Protein AF-A0A929SD96-F1 (afdb_monomer_lite)

Sequence (162 aa):
MFETKVVAFTPSNTRLDTVRQMTKDEFIEYHGSGTLRKNTRLGMANHEHYLQERIAYEFGREFRVGYATRILVGKAISEGDNKGNTELGWHAERYINTRVFDEDKCQVAYITYENAEGEIVEGNGIVLLETSFQLPPGRCVFAIVQEYDRSTDERKSAVNPF

Foldseek 3Di:
DAAAAADAFDDLVDPCSVVLPDDLVRCCVPPNDPVLVVCVVVVHPRVLVSQLSSLCVQQNNQKHKDFLVFKDWAAADDDPPDQQNVVQVVLVVCSQVVRSTPQFDKDWTWMWGQDPVRDIKTAIWMWTNYDNRDDDPRMTMIGHQWTQDPVVRDIDHGDRRD

pLDDT: mean 93.25, std 3.92, range [73.56, 97.81]

Secondary structure (DSSP, 8-state):
---PEE------SSTHHHHHH--HHHHHHHTS-HHHHHHHHTT---HHHHHHHHHHHHH-TT-EEEEGGGEEEEEPP--TT-HHHHHHHHHHHHHHHH-S-TT--EEEEEEEEE-TTS-EEEEEEEEESEESS-PPTTEEEEEEEEEEETTTTEEPPPPP--

Radius of gyration: 16.29 Å; chains: 1; bounding box: 46×28×46 Å

Structure (mmCIF, N/CA/C/O backbone):
data_AF-A0A929SD96-F1
#
_entry.id   AF-A0A929SD96-F1
#
loop_
_atom_site.group_PDB
_atom_site.id
_atom_site.type_symbol
_atom_site.label_atom_id
_atom_site.label_alt_id
_atom_site.label_comp_id
_atom_site.label_asym_id
_atom_site.lab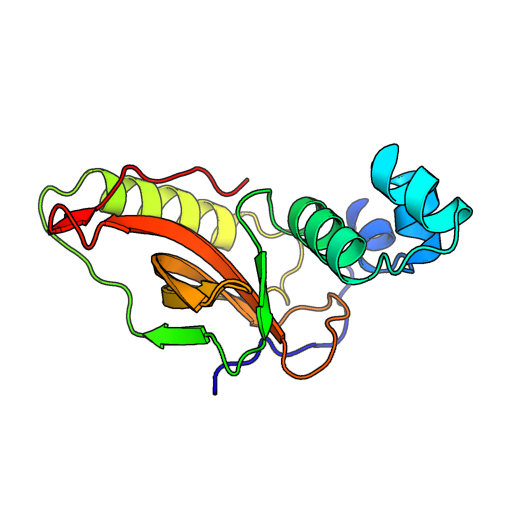el_entity_id
_atom_site.label_seq_id
_atom_site.pdbx_PDB_ins_code
_atom_site.Cartn_x
_atom_site.Cartn_y
_atom_site.Cartn_z
_atom_site.occupancy
_atom_site.B_iso_or_equiv
_atom_site.auth_seq_id
_atom_site.auth_comp_id
_atom_site.auth_asym_id
_atom_site.auth_atom_id
_atom_site.pdbx_PDB_model_num
ATOM 1 N N . MET A 1 1 ? -8.412 -15.391 2.022 1.00 73.56 1 MET A N 1
ATOM 2 C CA . MET A 1 1 ? -7.191 -14.588 2.224 1.00 73.56 1 MET A CA 1
ATOM 3 C C . MET A 1 1 ? -7.260 -13.432 1.248 1.00 73.56 1 MET A C 1
ATOM 5 O O . MET A 1 1 ? -7.661 -13.675 0.117 1.00 73.56 1 MET A O 1
ATOM 9 N N . PHE A 1 2 ? -7.010 -12.205 1.695 1.00 87.38 2 PHE A N 1
ATOM 10 C CA . PHE A 1 2 ? -7.136 -11.027 0.839 1.00 87.38 2 PHE A CA 1
ATOM 11 C C . PHE A 1 2 ? -5.802 -10.769 0.127 1.00 87.38 2 PHE A C 1
ATOM 13 O O . PHE A 1 2 ? -4.793 -10.550 0.792 1.00 87.38 2 PHE A O 1
ATOM 20 N N . GLU A 1 3 ? -5.802 -10.798 -1.203 1.00 94.19 3 GLU A N 1
ATOM 21 C CA . GLU A 1 3 ? -4.634 -10.538 -2.051 1.00 94.19 3 GLU A CA 1
ATOM 22 C C . GLU A 1 3 ? -4.955 -9.385 -3.004 1.00 94.19 3 GLU A C 1
ATOM 24 O O . GLU A 1 3 ? -6.065 -9.320 -3.540 1.00 94.19 3 GLU A O 1
ATOM 29 N N . THR A 1 4 ? -3.996 -8.482 -3.217 1.00 96.81 4 THR A N 1
ATOM 30 C CA . THR A 1 4 ? -4.145 -7.423 -4.218 1.00 96.81 4 THR A CA 1
ATOM 31 C C . THR A 1 4 ? -3.975 -8.039 -5.602 1.00 96.81 4 THR A C 1
ATOM 33 O O . THR A 1 4 ? -2.934 -8.613 -5.920 1.00 96.81 4 THR A O 1
ATOM 36 N N . LYS A 1 5 ? -4.995 -7.916 -6.446 1.00 97.19 5 LYS A N 1
ATOM 37 C CA . LYS A 1 5 ? -5.001 -8.512 -7.780 1.00 97.19 5 LYS A CA 1
ATOM 38 C C . LYS A 1 5 ? -4.184 -7.666 -8.754 1.00 97.19 5 LYS A C 1
ATOM 40 O O . LYS A 1 5 ? -4.484 -6.494 -8.971 1.00 97.19 5 LYS A O 1
ATOM 45 N N . VAL A 1 6 ? -3.199 -8.284 -9.401 1.00 96.75 6 VAL A N 1
ATOM 46 C CA . VAL A 1 6 ? -2.473 -7.643 -10.503 1.00 96.75 6 VAL A CA 1
ATOM 47 C C . VAL A 1 6 ? -3.332 -7.694 -11.768 1.00 96.75 6 VAL A C 1
ATOM 49 O O . VAL A 1 6 ? -3.800 -8.763 -12.170 1.00 96.75 6 VAL A O 1
ATOM 52 N N . VAL A 1 7 ? -3.560 -6.540 -12.388 1.00 97.00 7 VAL A N 1
ATOM 53 C CA . VAL A 1 7 ? -4.349 -6.381 -13.618 1.00 97.00 7 VAL A CA 1
ATOM 54 C C . VAL A 1 7 ? -3.507 -5.773 -14.739 1.00 97.00 7 VAL A C 1
ATOM 56 O O . VAL A 1 7 ? -2.369 -5.353 -14.533 1.00 97.00 7 VAL A O 1
ATOM 59 N N . ALA A 1 8 ? -4.041 -5.774 -15.960 1.00 95.69 8 ALA A N 1
ATOM 60 C CA . ALA A 1 8 ? -3.349 -5.191 -17.101 1.00 95.69 8 ALA A CA 1
ATOM 61 C C . ALA A 1 8 ? -3.182 -3.674 -16.922 1.00 95.69 8 ALA A C 1
ATOM 63 O O . ALA A 1 8 ? -4.113 -2.982 -16.512 1.00 95.69 8 ALA A O 1
ATOM 64 N N . PHE A 1 9 ? -1.996 -3.173 -17.266 1.00 96.12 9 PHE A N 1
ATOM 65 C CA . PHE A 1 9 ? -1.715 -1.744 -17.283 1.00 96.12 9 PHE A CA 1
ATOM 66 C C . PHE A 1 9 ? -2.582 -1.017 -18.309 1.00 96.12 9 PHE A C 1
ATOM 68 O O . PHE A 1 9 ? -2.652 -1.430 -19.470 1.00 96.12 9 PHE A O 1
ATOM 75 N N . THR A 1 10 ? -3.180 0.095 -17.884 1.00 94.31 10 THR A N 1
ATOM 76 C CA . THR A 1 10 ? -3.901 1.014 -18.766 1.00 94.31 10 THR A CA 1
ATOM 77 C C . THR A 1 10 ? -3.169 2.360 -18.789 1.00 94.31 10 THR A C 1
ATOM 79 O O . THR A 1 10 ? -2.970 2.951 -17.731 1.00 94.31 10 THR A O 1
ATOM 82 N N . PRO A 1 11 ? -2.748 2.872 -19.963 1.00 93.50 11 PRO A N 1
ATOM 83 C CA . PRO A 1 11 ? -2.069 4.164 -20.043 1.00 93.50 11 PRO A CA 1
ATOM 84 C C . PRO A 1 11 ? -2.905 5.303 -19.444 1.00 93.50 11 PRO A C 1
ATOM 86 O O . PRO A 1 11 ? -4.044 5.516 -19.862 1.00 93.50 11 PRO A O 1
ATOM 89 N N . SER A 1 12 ? -2.321 6.065 -18.515 1.00 90.56 12 SER A N 1
ATOM 90 C CA . SER A 1 12 ? -2.941 7.264 -17.929 1.00 90.56 12 SER A CA 1
ATOM 91 C C . SER A 1 12 ? -2.632 8.539 -18.728 1.00 90.56 12 SER A C 1
ATOM 93 O O . SER A 1 12 ? -3.227 9.588 -18.485 1.00 90.56 12 SER A O 1
ATOM 95 N N . ASN A 1 13 ? -1.715 8.462 -19.703 1.00 90.19 13 ASN A N 1
ATOM 96 C CA . ASN A 1 13 ? -1.158 9.587 -20.464 1.00 90.19 13 ASN A CA 1
ATOM 97 C C . ASN A 1 13 ? -0.417 10.607 -19.585 1.00 90.19 13 ASN A C 1
ATOM 99 O O . ASN A 1 13 ? -0.304 11.787 -19.930 1.00 90.19 13 ASN A O 1
ATOM 103 N N . THR A 1 14 ? 0.112 10.158 -18.448 1.00 90.94 14 THR A N 1
ATOM 104 C CA . THR A 1 14 ? 0.937 10.978 -17.559 1.00 90.94 14 THR A CA 1
ATOM 105 C C . THR A 1 14 ? 2.398 10.549 -17.618 1.00 90.94 14 THR A C 1
ATOM 107 O O . THR A 1 14 ? 2.740 9.456 -18.065 1.00 90.94 14 THR A O 1
ATOM 110 N N . ARG A 1 15 ? 3.300 11.393 -17.099 1.00 87.81 15 ARG A N 1
ATOM 111 C CA . ARG A 1 15 ? 4.715 11.015 -16.931 1.00 87.81 15 ARG A CA 1
ATOM 112 C C . ARG A 1 15 ? 4.909 9.827 -15.981 1.00 87.81 15 ARG A C 1
ATOM 114 O O . ARG A 1 15 ? 6.006 9.289 -15.937 1.00 87.81 15 ARG A O 1
ATOM 121 N N . LEU A 1 16 ? 3.886 9.443 -15.218 1.00 90.25 16 LEU A N 1
ATOM 122 C CA . LEU A 1 16 ? 3.956 8.309 -14.302 1.00 90.25 16 LEU A CA 1
ATOM 123 C C . LEU A 1 16 ? 3.765 6.969 -15.018 1.00 90.25 16 LEU A C 1
ATOM 125 O O . LEU A 1 16 ? 4.161 5.950 -14.463 1.00 90.25 16 LEU A O 1
ATOM 129 N N . ASP A 1 17 ? 3.260 6.957 -16.258 1.00 92.81 17 ASP A N 1
ATOM 130 C CA . ASP A 1 17 ? 3.150 5.735 -17.069 1.00 92.81 17 ASP A CA 1
ATOM 131 C C . ASP A 1 17 ? 4.511 5.054 -17.241 1.00 92.81 17 ASP A C 1
ATOM 133 O O . ASP A 1 17 ? 4.631 3.836 -17.102 1.00 92.81 17 ASP A O 1
ATOM 137 N N . THR A 1 18 ? 5.558 5.847 -17.496 1.00 91.56 18 THR A N 1
ATOM 138 C CA . THR A 1 18 ? 6.917 5.320 -17.654 1.00 91.56 18 THR A CA 1
ATOM 139 C C . THR A 1 18 ? 7.426 4.736 -16.349 1.00 91.56 18 THR A C 1
ATOM 141 O O . THR A 1 18 ? 7.973 3.640 -16.362 1.00 91.56 18 THR A O 1
ATOM 144 N N . VAL A 1 19 ? 7.193 5.420 -15.222 1.00 92.38 19 VAL A N 1
ATOM 145 C CA . VAL A 1 19 ? 7.569 4.919 -13.897 1.00 92.38 19 VAL A CA 1
ATOM 146 C C . VAL A 1 19 ? 6.871 3.594 -13.627 1.00 92.38 19 VAL A C 1
ATOM 148 O O . VAL A 1 19 ? 7.564 2.622 -13.339 1.00 92.38 19 VAL A O 1
ATOM 151 N N . ARG A 1 20 ? 5.543 3.513 -13.791 1.00 94.25 20 ARG A N 1
ATOM 152 C CA . ARG A 1 20 ? 4.727 2.316 -13.513 1.00 94.25 20 ARG A CA 1
ATOM 153 C C . ARG A 1 20 ? 5.232 1.067 -14.236 1.00 94.25 20 ARG A C 1
ATOM 155 O O . ARG A 1 20 ? 5.141 -0.028 -13.688 1.00 94.25 20 ARG A O 1
ATOM 162 N N . GLN A 1 21 ? 5.810 1.238 -15.422 1.00 93.00 21 GLN A N 1
ATOM 163 C CA . GLN A 1 21 ? 6.366 0.152 -16.230 1.00 93.00 21 GLN A CA 1
ATOM 164 C C . GLN A 1 21 ? 7.861 -0.117 -16.012 1.00 93.00 21 GLN A C 1
ATOM 166 O O . GLN A 1 21 ? 8.355 -1.126 -16.513 1.00 93.00 21 GLN A O 1
ATOM 171 N N . MET A 1 22 ? 8.585 0.735 -15.274 1.00 94.56 22 MET A N 1
ATOM 172 C CA . MET A 1 22 ? 10.009 0.517 -15.001 1.00 94.56 22 MET A CA 1
ATOM 173 C C . MET A 1 22 ? 10.237 -0.826 -14.323 1.00 94.56 22 MET A C 1
ATOM 175 O O . MET A 1 22 ? 9.612 -1.149 -13.305 1.00 94.56 22 MET A O 1
ATOM 179 N N . THR A 1 23 ? 11.229 -1.543 -14.830 1.00 94.69 23 THR A N 1
ATOM 180 C CA . THR A 1 23 ? 11.779 -2.723 -14.177 1.00 94.69 23 THR A CA 1
ATOM 181 C C . THR A 1 23 ? 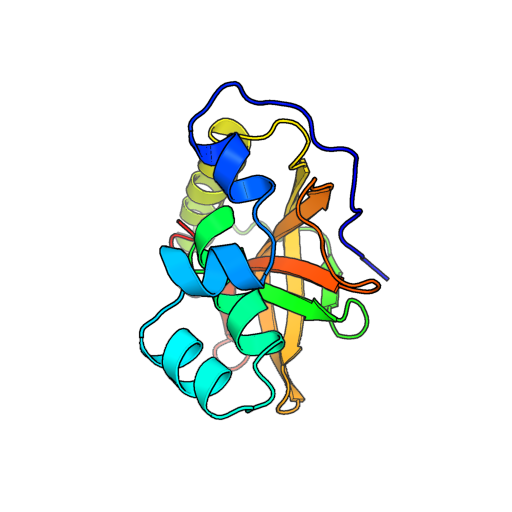12.365 -2.369 -12.809 1.00 94.69 23 THR A C 1
ATOM 183 O O . THR A 1 23 ? 12.610 -1.207 -12.463 1.00 94.69 23 THR A O 1
ATOM 186 N N . LYS A 1 24 ? 12.621 -3.402 -12.003 1.00 94.62 24 LYS A N 1
ATOM 187 C CA . LYS A 1 24 ? 13.310 -3.252 -10.720 1.00 94.62 24 LYS A CA 1
ATOM 188 C C . LYS A 1 24 ? 14.649 -2.524 -10.874 1.00 94.62 24 LYS A C 1
ATOM 190 O O . LYS A 1 24 ? 14.930 -1.624 -10.087 1.00 94.62 24 LYS A O 1
ATOM 195 N N . ASP A 1 25 ? 15.451 -2.908 -11.862 1.00 94.56 25 ASP A N 1
ATOM 196 C CA . ASP A 1 25 ? 16.806 -2.380 -12.028 1.00 94.56 25 ASP A CA 1
ATOM 197 C C . ASP A 1 25 ? 16.786 -0.914 -12.476 1.00 94.56 25 ASP A C 1
ATOM 199 O O . ASP A 1 25 ? 17.458 -0.086 -11.859 1.00 94.56 25 ASP A O 1
ATOM 203 N N . GLU A 1 26 ? 15.930 -0.565 -13.443 1.00 96.19 26 GLU A N 1
ATOM 204 C CA . GLU A 1 26 ? 15.723 0.828 -13.868 1.00 96.19 26 GLU A CA 1
ATOM 205 C C . GLU A 1 26 ? 15.250 1.701 -12.703 1.00 96.19 26 GLU A C 1
ATOM 207 O O . GLU A 1 26 ? 15.770 2.794 -12.473 1.00 96.19 26 GLU A O 1
ATOM 212 N N . PHE A 1 27 ? 14.295 1.207 -11.909 1.00 96.12 27 PHE A N 1
ATOM 213 C CA . PHE A 1 27 ? 13.821 1.949 -10.748 1.00 96.12 27 PHE A CA 1
ATOM 214 C C . PHE A 1 27 ? 14.930 2.163 -9.718 1.00 96.12 27 PHE A C 1
ATOM 216 O O . PHE A 1 27 ? 15.089 3.273 -9.213 1.00 96.12 27 PHE A O 1
ATOM 223 N N . ILE A 1 28 ? 15.718 1.129 -9.408 1.00 96.75 28 ILE A N 1
ATOM 224 C CA . ILE A 1 28 ? 16.837 1.246 -8.467 1.00 96.75 28 ILE A CA 1
ATOM 225 C C . ILE A 1 28 ? 17.844 2.284 -8.964 1.00 96.75 28 ILE A C 1
ATOM 227 O O . ILE A 1 28 ? 18.315 3.092 -8.164 1.00 96.75 28 ILE A O 1
ATOM 231 N N . GLU A 1 29 ? 18.167 2.290 -10.255 1.00 96.19 29 GLU A N 1
ATOM 232 C CA . GLU A 1 29 ? 19.134 3.217 -10.843 1.00 96.19 29 GLU A CA 1
ATOM 233 C C . GLU A 1 29 ? 18.672 4.679 -10.755 1.00 96.19 29 GLU A C 1
ATOM 235 O O . GLU A 1 29 ? 19.405 5.531 -10.227 1.00 96.19 29 GLU A O 1
ATOM 240 N N . TYR A 1 30 ? 17.451 4.958 -11.220 1.00 95.19 30 TYR A N 1
ATOM 241 C CA . TYR A 1 30 ? 16.953 6.325 -11.404 1.00 95.19 30 TYR A CA 1
ATOM 242 C C . TYR A 1 30 ? 16.220 6.899 -10.187 1.00 95.19 30 TYR A C 1
ATOM 244 O O . TYR A 1 30 ? 16.306 8.103 -9.940 1.00 95.19 30 TYR A O 1
ATOM 252 N N . HIS A 1 31 ? 15.539 6.061 -9.403 1.00 95.50 31 HIS A N 1
ATOM 253 C CA . HIS A 1 31 ? 14.652 6.493 -8.314 1.00 95.50 31 HIS A CA 1
ATOM 254 C C . HIS A 1 31 ? 15.014 5.918 -6.941 1.00 95.50 31 HIS A C 1
ATOM 256 O O . HIS A 1 31 ? 14.636 6.503 -5.926 1.00 95.50 31 HIS A O 1
ATOM 262 N N . GLY A 1 32 ? 15.772 4.822 -6.890 1.00 94.81 32 GLY A N 1
ATOM 263 C CA . GLY A 1 32 ? 16.168 4.181 -5.641 1.00 94.81 32 GLY A CA 1
ATOM 264 C C . GLY A 1 32 ? 17.014 5.082 -4.741 1.00 94.81 32 GLY A C 1
ATOM 265 O O . GLY A 1 32 ? 17.841 5.894 -5.192 1.00 94.81 32 GLY A O 1
ATOM 266 N N . SER A 1 33 ? 16.868 4.909 -3.429 1.00 96.62 33 SER A N 1
ATOM 267 C CA . SER A 1 33 ? 17.697 5.620 -2.460 1.00 96.62 33 SER A CA 1
ATOM 268 C C . SER A 1 33 ? 19.186 5.308 -2.653 1.00 96.62 33 SER A C 1
ATOM 270 O O . SER A 1 33 ? 19.594 4.317 -3.273 1.00 96.62 33 SER A O 1
ATOM 272 N N . GLY A 1 34 ? 20.051 6.166 -2.104 1.00 97.12 34 GLY A N 1
ATOM 273 C CA . GLY A 1 34 ? 21.493 5.898 -2.092 1.00 97.12 34 GLY A CA 1
ATOM 274 C C . GLY A 1 34 ? 21.826 4.567 -1.406 1.00 97.12 34 GLY A C 1
ATOM 275 O O . GLY A 1 34 ? 22.714 3.841 -1.859 1.00 97.12 34 GLY A O 1
AT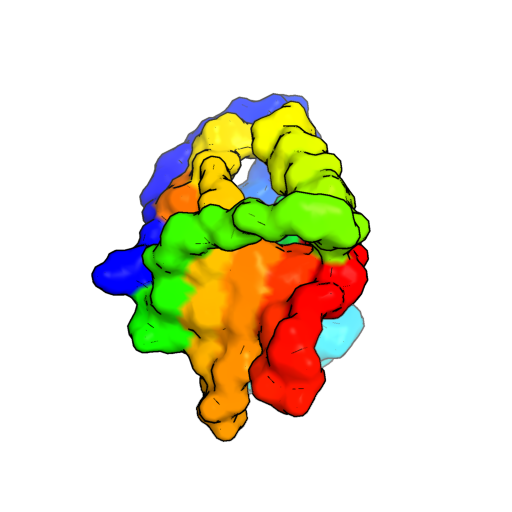OM 276 N N . THR A 1 35 ? 21.066 4.215 -0.366 1.00 96.88 35 THR A N 1
ATOM 277 C CA . THR A 1 35 ? 21.195 2.950 0.362 1.00 96.88 35 THR A CA 1
ATOM 278 C C . THR A 1 35 ? 20.776 1.770 -0.504 1.00 96.88 35 THR A C 1
ATOM 280 O O . THR A 1 35 ? 21.540 0.812 -0.616 1.00 96.88 35 THR A O 1
ATOM 283 N N . LEU A 1 36 ? 19.622 1.838 -1.176 1.00 97.25 36 LEU A N 1
ATOM 284 C CA . LEU A 1 36 ? 19.156 0.768 -2.059 1.00 97.25 36 LEU A CA 1
ATOM 285 C C . LEU A 1 36 ? 20.152 0.519 -3.196 1.00 97.25 36 LEU A C 1
ATOM 287 O O . LEU A 1 36 ? 20.570 -0.621 -3.414 1.00 97.25 36 LEU A O 1
ATOM 291 N N . ARG A 1 37 ? 20.636 1.578 -3.852 1.00 97.81 37 ARG A N 1
ATOM 292 C CA . ARG A 1 37 ? 21.673 1.475 -4.893 1.00 97.81 37 ARG A CA 1
ATOM 293 C C . ARG A 1 37 ? 22.978 0.890 -4.367 1.00 97.81 37 ARG A C 1
ATOM 295 O O . ARG A 1 37 ? 23.590 0.047 -5.022 1.00 97.81 37 ARG A O 1
ATOM 302 N N . LYS A 1 38 ? 23.434 1.311 -3.185 1.00 97.56 38 LYS A N 1
ATOM 303 C CA . LYS A 1 38 ? 24.647 0.764 -2.556 1.00 97.56 38 LYS A CA 1
ATOM 304 C C . LYS A 1 38 ? 24.488 -0.725 -2.241 1.00 97.56 38 LYS A C 1
ATOM 306 O O . LYS A 1 38 ? 25.345 -1.501 -2.646 1.00 97.56 38 LYS A O 1
ATOM 311 N N . ASN A 1 39 ? 23.401 -1.122 -1.588 1.00 97.19 39 ASN A N 1
ATOM 312 C CA . ASN A 1 39 ? 23.156 -2.513 -1.199 1.00 97.19 39 ASN A CA 1
ATOM 313 C C . ASN A 1 39 ? 23.015 -3.425 -2.424 1.00 97.19 39 ASN A C 1
ATOM 315 O O . ASN A 1 39 ? 23.532 -4.539 -2.420 1.00 97.19 39 ASN A O 1
ATOM 319 N N . THR A 1 40 ? 22.396 -2.918 -3.495 1.00 96.88 40 THR A N 1
ATOM 320 C CA . THR A 1 40 ? 22.313 -3.609 -4.791 1.00 96.88 40 THR A CA 1
ATOM 321 C C . THR A 1 40 ? 23.700 -3.859 -5.377 1.00 96.88 40 THR A C 1
ATOM 323 O O . THR A 1 40 ? 24.027 -4.993 -5.709 1.00 96.88 40 THR A O 1
ATOM 326 N N . ARG A 1 41 ? 24.561 -2.831 -5.430 1.00 96.69 41 ARG A N 1
ATOM 327 C CA . ARG A 1 41 ? 25.947 -2.970 -5.920 1.00 96.69 41 ARG A CA 1
ATOM 328 C C . ARG A 1 41 ? 26.796 -3.927 -5.081 1.00 96.69 41 ARG A C 1
ATOM 330 O O . ARG A 1 41 ? 27.703 -4.550 -5.616 1.00 96.69 41 ARG A O 1
ATOM 337 N N . LEU A 1 42 ? 26.514 -4.036 -3.783 1.00 97.12 42 LEU A N 1
ATOM 338 C CA . LEU A 1 42 ? 27.194 -4.963 -2.875 1.00 97.12 42 LEU A CA 1
ATOM 339 C C . LEU A 1 42 ? 26.662 -6.407 -2.962 1.00 97.12 42 LEU A C 1
ATOM 341 O O . LEU A 1 42 ? 27.171 -7.270 -2.254 1.00 97.12 42 LEU A O 1
ATOM 345 N N . GLY A 1 43 ? 25.649 -6.683 -3.794 1.00 95.88 43 GLY A N 1
ATOM 346 C CA . GLY A 1 43 ? 25.070 -8.023 -3.945 1.00 95.88 43 GLY A CA 1
ATOM 347 C C . GLY A 1 43 ? 24.206 -8.476 -2.763 1.00 95.88 43 GLY A C 1
ATOM 348 O O . GLY A 1 43 ? 23.975 -9.670 -2.594 1.00 95.88 43 GLY A O 1
ATOM 349 N N . MET A 1 44 ? 23.731 -7.547 -1.927 1.00 97.31 44 MET A N 1
ATOM 350 C CA . MET A 1 44 ? 22.848 -7.877 -0.805 1.00 97.31 44 MET A CA 1
ATOM 351 C C . MET A 1 44 ? 21.440 -8.236 -1.296 1.00 97.31 44 MET A C 1
ATOM 353 O O . MET A 1 44 ? 20.955 -7.687 -2.288 1.00 97.31 44 MET A O 1
ATOM 357 N N . ALA A 1 45 ? 20.737 -9.093 -0.549 1.00 94.38 45 ALA A N 1
ATOM 358 C CA . ALA A 1 45 ? 19.319 -9.356 -0.778 1.00 94.38 45 ALA A CA 1
ATOM 359 C C . ALA A 1 45 ? 18.505 -8.063 -0.572 1.00 94.38 45 ALA A C 1
ATOM 361 O O . ALA A 1 45 ? 18.291 -7.614 0.550 1.00 94.38 45 ALA A O 1
ATOM 362 N N . ASN A 1 46 ? 18.082 -7.441 -1.673 1.00 94.69 46 ASN A N 1
ATOM 363 C CA . ASN A 1 46 ? 17.505 -6.092 -1.693 1.00 94.69 46 ASN A CA 1
ATOM 364 C C . ASN A 1 46 ? 16.016 -6.058 -2.076 1.00 94.69 46 ASN A C 1
ATOM 366 O O . ASN A 1 46 ? 15.469 -4.975 -2.254 1.00 94.69 46 ASN A O 1
ATOM 370 N N . HIS A 1 47 ? 15.372 -7.213 -2.271 1.00 93.12 47 HIS A N 1
ATOM 371 C CA . HIS A 1 47 ? 14.034 -7.270 -2.865 1.00 93.12 47 HIS A CA 1
ATOM 372 C C . HIS A 1 47 ? 12.970 -6.580 -2.003 1.00 93.12 47 HIS A C 1
ATOM 374 O O . HIS A 1 47 ? 12.249 -5.738 -2.523 1.00 93.12 47 HIS A O 1
ATOM 380 N N . GLU A 1 48 ? 12.922 -6.862 -0.698 1.00 92.00 48 GLU A N 1
ATOM 381 C CA . GLU A 1 48 ? 11.969 -6.206 0.212 1.00 92.00 48 GLU A CA 1
ATOM 382 C C . GLU A 1 48 ? 12.236 -4.698 0.326 1.00 92.00 48 GLU A C 1
ATOM 384 O O . GLU A 1 48 ? 11.302 -3.908 0.309 1.00 92.00 48 GLU A O 1
ATOM 389 N N . HIS A 1 49 ? 13.507 -4.285 0.359 1.00 94.69 49 HIS A N 1
ATOM 390 C CA . HIS A 1 49 ? 13.882 -2.869 0.401 1.00 94.69 49 HIS A CA 1
ATOM 391 C C . HIS A 1 49 ? 13.441 -2.129 -0.871 1.00 94.69 49 HIS A C 1
ATOM 393 O O . HIS A 1 49 ? 12.849 -1.057 -0.793 1.00 94.69 49 HIS A O 1
ATOM 399 N N . TYR A 1 50 ? 13.669 -2.736 -2.040 1.00 95.62 50 TYR A N 1
ATOM 400 C CA . TYR A 1 50 ? 13.152 -2.236 -3.311 1.00 95.62 50 TYR A CA 1
ATOM 401 C C . TYR A 1 50 ? 11.628 -2.127 -3.290 1.00 95.62 50 TYR A C 1
ATOM 403 O O . TYR A 1 50 ? 11.097 -1.092 -3.675 1.00 95.62 50 TYR A O 1
ATOM 411 N N . LEU A 1 51 ? 10.931 -3.174 -2.842 1.00 94.88 51 LEU A N 1
ATOM 412 C CA . LEU A 1 51 ? 9.474 -3.185 -2.807 1.00 94.88 51 LEU A CA 1
ATOM 413 C C . LEU A 1 51 ? 8.930 -2.086 -1.894 1.00 94.88 51 LEU A C 1
ATOM 415 O O . LEU A 1 51 ? 8.023 -1.375 -2.301 1.00 94.88 51 LEU A O 1
ATOM 419 N N . GLN A 1 52 ? 9.499 -1.901 -0.703 1.00 93.19 52 GLN A N 1
ATOM 420 C CA . GLN A 1 52 ? 9.099 -0.826 0.208 1.00 93.19 52 GLN A CA 1
ATOM 421 C C . GLN A 1 52 ? 9.284 0.556 -0.424 1.00 93.19 52 GLN A C 1
ATOM 423 O O . GLN A 1 52 ? 8.342 1.345 -0.445 1.00 93.19 52 GLN A O 1
ATOM 428 N N . GLU A 1 53 ? 10.460 0.840 -0.995 1.00 95.44 53 GLU A N 1
ATOM 429 C CA . GLU A 1 53 ? 10.700 2.123 -1.667 1.00 95.44 53 GLU A CA 1
ATOM 430 C C . GLU A 1 53 ? 9.785 2.316 -2.877 1.00 95.44 53 GLU A C 1
ATOM 432 O O . GLU A 1 53 ? 9.284 3.416 -3.112 1.00 95.44 53 GLU A O 1
ATOM 437 N N . ARG A 1 54 ? 9.535 1.249 -3.640 1.00 95.38 54 ARG A N 1
ATOM 438 C CA . ARG A 1 54 ? 8.706 1.311 -4.839 1.00 95.38 54 ARG A CA 1
ATOM 439 C C . ARG A 1 54 ? 7.237 1.547 -4.512 1.00 95.38 54 ARG A C 1
ATOM 441 O O . ARG A 1 54 ? 6.615 2.389 -5.149 1.00 95.38 54 ARG A O 1
ATOM 448 N N . ILE A 1 55 ? 6.701 0.853 -3.511 1.00 95.25 55 ILE A N 1
ATOM 449 C CA . ILE A 1 55 ? 5.337 1.066 -3.014 1.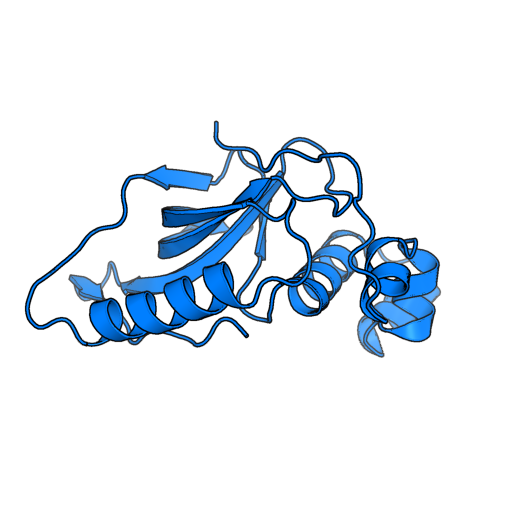00 95.25 55 ILE A CA 1
ATOM 450 C C . ILE A 1 55 ? 5.182 2.488 -2.477 1.00 95.25 55 ILE A C 1
ATOM 452 O O . ILE A 1 55 ? 4.215 3.162 -2.824 1.00 95.25 55 ILE A O 1
ATOM 456 N N . ALA A 1 56 ? 6.162 2.973 -1.710 1.00 93.88 56 ALA A N 1
ATOM 457 C CA . ALA A 1 56 ? 6.146 4.337 -1.198 1.00 93.88 56 ALA A CA 1
ATOM 458 C C . ALA A 1 56 ? 6.161 5.388 -2.321 1.00 93.88 56 ALA A C 1
ATOM 460 O O . ALA A 1 56 ? 5.474 6.402 -2.221 1.00 93.88 56 ALA A O 1
ATOM 461 N N . TYR A 1 57 ? 6.923 5.145 -3.392 1.00 93.38 57 TYR A N 1
ATOM 462 C CA . TYR A 1 57 ? 6.989 6.036 -4.553 1.00 93.38 57 TYR A CA 1
ATOM 463 C C . TYR A 1 57 ? 5.677 6.061 -5.351 1.00 93.38 57 TYR A C 1
ATOM 465 O O . TYR A 1 57 ? 5.245 7.122 -5.790 1.00 93.38 57 TYR A O 1
ATOM 473 N N . GLU A 1 58 ? 5.059 4.897 -5.558 1.00 92.00 58 GLU A N 1
ATOM 474 C CA . GLU A 1 58 ? 3.858 4.738 -6.392 1.00 92.00 58 GLU A CA 1
ATOM 475 C C . GLU A 1 58 ? 2.573 5.165 -5.680 1.00 92.00 58 GLU A C 1
ATOM 477 O O . GLU A 1 58 ? 1.705 5.791 -6.285 1.00 92.00 58 GLU A O 1
ATOM 482 N N . PHE A 1 59 ? 2.434 4.803 -4.404 1.00 93.44 59 PHE A N 1
ATOM 483 C CA . PHE A 1 59 ? 1.162 4.891 -3.686 1.00 93.44 59 PHE A CA 1
ATOM 484 C C . PHE A 1 59 ? 1.193 5.873 -2.511 1.00 93.44 59 PHE A C 1
ATOM 486 O O . PHE A 1 59 ? 0.137 6.356 -2.104 1.00 93.44 59 PHE A O 1
ATOM 493 N N . GLY A 1 60 ? 2.384 6.198 -2.004 1.00 93.00 60 GLY A N 1
ATOM 494 C CA . GLY A 1 60 ? 2.592 7.096 -0.871 1.00 93.00 60 GLY A CA 1
ATOM 495 C C . GLY A 1 60 ? 3.286 6.413 0.311 1.00 93.00 60 GLY A C 1
ATOM 496 O O . GLY A 1 60 ? 3.296 5.189 0.434 1.00 93.00 60 GLY A O 1
ATOM 497 N N . ARG A 1 61 ? 3.906 7.211 1.186 1.00 91.56 61 ARG A N 1
ATOM 498 C CA . ARG A 1 61 ? 4.877 6.744 2.196 1.00 91.56 61 ARG A CA 1
ATOM 499 C C . ARG A 1 61 ? 4.333 5.752 3.216 1.00 91.56 61 ARG A C 1
ATOM 501 O O . ARG A 1 61 ? 5.094 4.913 3.687 1.00 91.56 61 ARG A O 1
ATOM 508 N N . GLU A 1 62 ? 3.052 5.847 3.554 1.00 94.12 62 GLU A N 1
ATOM 509 C CA . GLU A 1 62 ? 2.447 4.960 4.558 1.00 94.12 62 GLU A CA 1
ATOM 510 C C . GLU A 1 62 ? 1.948 3.643 3.958 1.00 94.12 62 GLU A C 1
ATOM 512 O O . GLU A 1 62 ? 1.575 2.727 4.698 1.00 94.12 62 GLU A O 1
ATOM 517 N N . PHE A 1 63 ? 1.955 3.515 2.626 1.00 95.50 63 PHE A N 1
ATOM 518 C CA . PHE A 1 63 ? 1.660 2.244 1.985 1.00 95.50 63 PHE A CA 1
ATO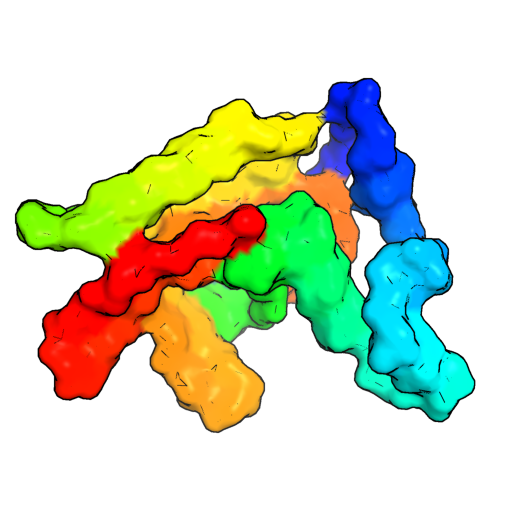M 519 C C . PHE A 1 63 ? 2.790 1.248 2.208 1.00 95.50 63 PHE A C 1
ATOM 521 O O . PHE A 1 63 ? 3.982 1.545 2.142 1.00 95.50 63 PHE A O 1
ATOM 528 N N . ARG A 1 64 ? 2.379 0.011 2.448 1.00 94.12 64 ARG A N 1
ATOM 529 C CA . ARG A 1 64 ? 3.229 -1.137 2.719 1.00 94.12 64 ARG A CA 1
ATOM 530 C C . ARG A 1 64 ? 2.795 -2.283 1.831 1.00 94.12 64 ARG A C 1
ATOM 532 O O . ARG A 1 64 ? 1.655 -2.345 1.375 1.00 94.12 64 ARG A O 1
ATOM 539 N N . VAL A 1 65 ? 3.711 -3.221 1.635 1.00 94.62 65 VAL A N 1
ATOM 540 C CA . VAL A 1 65 ? 3.416 -4.511 1.022 1.00 94.62 65 VAL A CA 1
ATOM 541 C C . VAL A 1 65 ? 3.760 -5.620 2.001 1.00 94.62 65 VAL A C 1
ATOM 543 O O . VAL A 1 65 ? 4.847 -5.648 2.574 1.00 94.62 65 VAL A O 1
ATOM 546 N N . GLY A 1 66 ? 2.824 -6.540 2.196 1.00 93.12 66 GLY A N 1
ATOM 547 C CA . GLY A 1 66 ? 2.986 -7.680 3.092 1.00 93.12 66 GLY A CA 1
ATOM 548 C C . GLY A 1 66 ? 2.419 -8.952 2.481 1.00 93.12 66 GLY A C 1
ATOM 549 O O . GLY A 1 66 ? 1.702 -8.914 1.480 1.00 93.12 66 GLY A O 1
ATOM 550 N N . TYR A 1 67 ? 2.761 -10.094 3.071 1.00 94.00 67 TYR A N 1
ATOM 551 C CA . TYR A 1 67 ? 2.156 -11.365 2.687 1.00 94.00 67 TYR A CA 1
ATOM 552 C C . TYR A 1 67 ? 0.691 -11.397 3.113 1.00 94.00 67 TYR A C 1
ATOM 554 O O . TYR A 1 67 ? 0.368 -11.140 4.272 1.00 94.00 67 TYR A O 1
ATOM 562 N N . ALA A 1 68 ? -0.182 -11.784 2.188 1.00 93.94 68 ALA A N 1
ATOM 563 C CA . ALA A 1 68 ? -1.621 -11.898 2.401 1.00 93.94 68 ALA A CA 1
ATOM 564 C C . ALA A 1 68 ? -1.978 -12.843 3.567 1.00 93.94 68 ALA A C 1
ATOM 566 O O . ALA A 1 68 ? -3.007 -12.676 4.216 1.00 93.94 68 ALA A O 1
ATOM 567 N N . THR A 1 69 ? -1.106 -13.808 3.884 1.00 94.25 69 THR A N 1
ATOM 568 C CA . THR A 1 69 ? -1.249 -14.728 5.025 1.00 94.25 69 THR A CA 1
ATOM 569 C C . THR A 1 69 ? -1.167 -14.039 6.385 1.00 94.25 69 THR A C 1
ATOM 571 O O . THR A 1 69 ? -1.642 -14.600 7.365 1.00 94.25 69 THR A O 1
ATOM 574 N N . ARG A 1 70 ? -0.541 -12.860 6.455 1.00 94.31 70 ARG A N 1
ATOM 575 C CA . ARG A 1 70 ? -0.318 -12.081 7.684 1.00 94.31 70 ARG A CA 1
ATOM 576 C C . ARG A 1 70 ? -1.245 -10.873 7.792 1.00 94.31 70 ARG A C 1
ATOM 578 O O . ARG A 1 70 ? -1.027 -10.011 8.637 1.00 94.31 70 ARG A O 1
ATOM 585 N N . ILE A 1 71 ? -2.223 -10.772 6.892 1.00 95.50 71 ILE A N 1
ATOM 586 C CA . ILE A 1 71 ? -3.100 -9.612 6.773 1.00 95.50 71 ILE A CA 1
ATOM 587 C C . ILE A 1 71 ? -4.550 -10.075 6.836 1.00 95.50 71 ILE A C 1
ATOM 589 O O . ILE A 1 71 ? -5.003 -10.895 6.033 1.00 95.50 71 ILE A O 1
ATOM 593 N N . LEU A 1 72 ? -5.296 -9.505 7.776 1.00 96.44 72 LEU A N 1
ATOM 594 C CA . LEU A 1 72 ? -6.744 -9.630 7.850 1.00 96.44 72 LEU A CA 1
ATOM 595 C C . LEU A 1 72 ? -7.371 -8.303 7.437 1.00 96.44 72 LEU A C 1
ATOM 597 O O . LEU A 1 72 ? -6.970 -7.239 7.905 1.00 96.44 72 LEU A O 1
ATOM 601 N N . VAL A 1 73 ? -8.360 -8.384 6.549 1.00 96.94 73 VAL A N 1
ATOM 602 C CA . VAL A 1 73 ? -9.096 -7.230 6.031 1.00 96.94 73 VAL A CA 1
ATOM 603 C C . VAL A 1 73 ? -10.552 -7.377 6.448 1.00 96.94 73 VAL A C 1
ATOM 605 O O . VAL A 1 73 ? -11.247 -8.294 6.008 1.00 96.94 73 VAL A O 1
ATOM 608 N N . GLY A 1 74 ? -10.993 -6.482 7.322 1.00 96.19 74 GLY A N 1
ATOM 609 C CA . GLY A 1 74 ? -12.358 -6.374 7.816 1.00 96.19 74 GLY A CA 1
ATOM 610 C C . GLY A 1 74 ? -13.036 -5.081 7.372 1.00 96.19 74 GLY A C 1
ATOM 611 O O . GLY A 1 74 ? -12.483 -4.261 6.634 1.00 96.19 74 GLY A O 1
ATOM 612 N N . LYS A 1 75 ? -14.264 -4.879 7.848 1.00 96.56 75 LYS A N 1
ATOM 613 C CA . LYS A 1 75 ? -15.008 -3.641 7.603 1.00 96.56 75 LYS A CA 1
ATOM 614 C C . LYS A 1 75 ? -14.419 -2.511 8.448 1.00 96.56 75 LYS A C 1
ATOM 616 O O . LYS A 1 75 ? -14.235 -2.691 9.646 1.00 96.56 75 LYS A O 1
ATOM 621 N N . ALA A 1 76 ? -14.160 -1.361 7.825 1.00 95.06 76 ALA A N 1
ATOM 622 C CA . ALA A 1 76 ? -13.718 -0.164 8.535 1.00 95.06 76 ALA A CA 1
ATOM 623 C C . ALA A 1 76 ? -14.701 0.219 9.651 1.00 95.06 76 ALA A C 1
ATOM 625 O O . ALA A 1 76 ? -15.922 0.112 9.485 1.00 95.06 76 ALA A O 1
ATOM 626 N N . ILE A 1 77 ? -14.160 0.673 10.777 1.00 93.12 77 ILE A N 1
ATOM 627 C CA . ILE A 1 77 ? -14.930 1.025 11.971 1.00 93.12 77 ILE A CA 1
ATOM 628 C C . ILE A 1 77 ? -15.138 2.539 11.999 1.00 93.12 77 ILE A C 1
ATOM 630 O O . ILE A 1 77 ? -14.183 3.300 11.849 1.00 93.12 77 ILE A O 1
ATOM 634 N N . SER A 1 78 ? -16.379 2.981 12.199 1.00 90.44 78 SER A N 1
ATOM 635 C CA . SER A 1 78 ? -16.737 4.394 12.337 1.00 90.44 78 SER A CA 1
ATOM 636 C C . SER A 1 78 ? -17.233 4.663 13.753 1.00 90.44 78 SER A C 1
ATOM 638 O O . SER A 1 78 ? -18.146 3.988 14.226 1.00 90.44 78 SER A O 1
ATOM 640 N N . GLU A 1 79 ? -16.624 5.648 14.408 1.00 86.31 79 GLU A N 1
ATOM 641 C CA . GLU A 1 79 ? -16.943 6.084 15.769 1.00 86.31 79 GLU A CA 1
ATOM 642 C C . GLU A 1 79 ? -17.305 7.575 15.766 1.00 86.31 79 GLU A C 1
ATOM 644 O O . GLU A 1 79 ? -16.736 8.364 15.005 1.00 86.31 79 GLU A O 1
ATOM 649 N N . GLY A 1 80 ? -18.276 7.957 16.599 1.00 84.19 80 GLY A N 1
ATOM 650 C CA . GLY A 1 80 ? -18.674 9.355 16.771 1.00 84.19 80 GLY A CA 1
ATOM 651 C C . GLY A 1 80 ? -17.616 10.159 17.531 1.00 84.19 80 GLY A C 1
ATOM 652 O O . GLY A 1 80 ? -16.948 9.619 18.404 1.00 84.19 80 GLY A O 1
ATOM 653 N N . ASP A 1 81 ? -17.478 11.443 17.189 1.00 82.44 81 ASP A N 1
ATOM 654 C CA . ASP A 1 81 ? -16.532 12.397 17.803 1.00 82.44 81 ASP A CA 1
ATOM 655 C C . ASP A 1 81 ? -15.055 11.942 17.809 1.00 82.44 81 ASP A C 1
ATOM 657 O O . ASP A 1 81 ? -14.241 12.357 18.632 1.00 82.44 81 ASP A O 1
ATOM 661 N N . ASN A 1 82 ? -14.679 11.091 16.851 1.00 85.69 82 ASN A N 1
ATOM 662 C CA . ASN A 1 82 ? -13.300 10.663 16.669 1.00 85.69 82 ASN A CA 1
ATOM 663 C C . ASN A 1 82 ? -12.620 11.488 15.559 1.00 85.69 82 ASN A C 1
ATOM 665 O O . ASN A 1 82 ? -12.938 11.368 14.370 1.00 85.69 82 ASN A O 1
ATOM 669 N N . LYS A 1 83 ? -11.651 12.331 15.942 1.00 85.75 83 LYS A N 1
ATOM 670 C CA . LYS A 1 83 ? -10.897 13.178 14.996 1.00 85.75 83 LYS A CA 1
ATOM 671 C C . LYS A 1 83 ? -10.146 12.357 13.947 1.00 85.75 83 LYS A C 1
ATOM 673 O O . LYS A 1 83 ? -10.198 12.695 12.767 1.00 85.75 83 LYS A O 1
ATOM 678 N N . GLY A 1 84 ? -9.528 11.247 14.354 1.00 86.81 84 GLY A N 1
ATOM 679 C CA . GLY A 1 84 ? -8.808 10.369 13.435 1.00 86.81 84 GLY A CA 1
ATOM 680 C C . GLY A 1 84 ? -9.727 9.723 12.392 1.00 86.81 84 GLY A C 1
ATOM 681 O O . GLY A 1 84 ? -9.316 9.553 11.250 1.00 86.81 84 GLY A O 1
ATOM 682 N N . ASN A 1 85 ? -10.991 9.434 12.727 1.00 88.44 85 ASN A N 1
ATOM 683 C CA . ASN A 1 85 ? -11.963 8.919 11.756 1.00 88.44 85 ASN A CA 1
ATOM 684 C C . ASN A 1 85 ? -12.327 9.968 10.700 1.00 88.44 85 ASN A C 1
ATOM 686 O O . ASN A 1 85 ? -12.490 9.624 9.529 1.00 88.44 85 ASN A O 1
ATOM 690 N N . THR A 1 86 ? -12.445 11.235 11.105 1.00 90.06 86 THR A N 1
ATOM 691 C CA . THR A 1 86 ? -12.692 12.352 10.179 1.00 90.06 86 THR A CA 1
ATOM 692 C C . THR A 1 86 ? -11.528 12.511 9.200 1.00 90.06 86 THR A C 1
ATOM 694 O O . THR A 1 86 ? -11.736 12.540 7.987 1.00 90.06 86 THR A O 1
ATOM 697 N N . GLU A 1 87 ? -10.297 12.552 9.712 1.00 92.19 87 GLU A N 1
ATOM 698 C CA . GLU A 1 87 ? -9.093 12.712 8.889 1.00 92.19 87 GLU A CA 1
ATOM 699 C C . GLU A 1 87 ? -8.837 11.500 7.984 1.00 92.19 87 GLU A C 1
ATOM 701 O O . GLU A 1 87 ? -8.530 11.672 6.805 1.00 92.19 87 GLU A O 1
ATOM 706 N N . LEU A 1 88 ? -9.049 10.275 8.482 1.00 93.06 88 LEU A N 1
ATOM 707 C CA . LEU A 1 88 ? -9.063 9.057 7.665 1.00 93.06 88 LEU A CA 1
ATOM 708 C C . LEU A 1 88 ? -9.997 9.216 6.462 1.00 93.06 88 LEU A C 1
ATOM 710 O O . LEU A 1 88 ? -9.610 8.876 5.344 1.00 93.06 88 LEU A O 1
ATOM 714 N N . GLY A 1 89 ? -11.211 9.727 6.688 1.00 93.06 89 GLY A N 1
ATOM 715 C CA . GLY A 1 89 ? -12.183 9.990 5.629 1.00 93.06 89 GLY A CA 1
ATOM 716 C C . GLY A 1 89 ? -11.621 10.926 4.561 1.00 93.06 89 GLY A C 1
ATOM 717 O O . GLY A 1 89 ? -11.675 10.598 3.377 1.00 93.06 89 GLY A O 1
ATOM 718 N N . TRP A 1 90 ? -11.001 12.035 4.970 1.00 94.19 90 TRP A N 1
ATOM 719 C CA . TRP A 1 90 ? -10.370 12.985 4.047 1.00 94.19 90 TRP A CA 1
ATOM 720 C C . TRP A 1 90 ? -9.206 12.373 3.263 1.00 94.19 90 TRP A C 1
ATOM 722 O O . TRP A 1 90 ? -9.097 12.594 2.056 1.00 94.19 90 TRP A O 1
ATOM 732 N N . HIS A 1 91 ? -8.334 11.604 3.919 1.00 93.69 91 HIS A N 1
ATOM 733 C CA . HIS A 1 91 ? -7.200 10.954 3.257 1.00 93.69 91 HIS A CA 1
ATOM 734 C C . HIS A 1 91 ? -7.661 9.883 2.264 1.00 93.69 91 HIS A C 1
ATOM 736 O O . HIS A 1 91 ? -7.167 9.840 1.136 1.00 93.69 91 HIS A O 1
ATOM 742 N N . ALA A 1 92 ? -8.632 9.055 2.650 1.00 93.19 92 ALA A N 1
ATOM 743 C CA . ALA A 1 92 ? -9.183 8.017 1.789 1.00 93.19 92 ALA A CA 1
ATOM 744 C C . ALA A 1 92 ? -9.933 8.596 0.587 1.00 93.19 92 ALA A C 1
ATOM 746 O O . ALA A 1 92 ? -9.690 8.176 -0.543 1.00 93.19 92 ALA A O 1
ATOM 747 N N . GLU A 1 93 ? -10.803 9.583 0.807 1.00 94.25 93 GLU A N 1
ATOM 748 C CA . GLU A 1 93 ? -11.529 10.259 -0.270 1.00 94.25 93 GLU A CA 1
ATOM 749 C C . GLU A 1 93 ? -10.560 10.917 -1.253 1.00 94.25 93 GLU A C 1
ATOM 751 O O . GLU A 1 93 ? -10.704 10.751 -2.466 1.00 94.25 93 GLU A O 1
ATOM 756 N N . ARG A 1 94 ? -9.528 11.604 -0.744 1.00 92.31 94 ARG A N 1
ATOM 757 C CA . ARG A 1 94 ? -8.482 12.186 -1.586 1.00 92.31 94 ARG A CA 1
ATOM 758 C C . ARG A 1 94 ? -7.831 11.116 -2.452 1.00 92.31 94 ARG A C 1
ATOM 760 O O . ARG A 1 94 ? -7.832 11.277 -3.663 1.00 92.31 94 ARG A O 1
ATOM 767 N N . TYR A 1 95 ? -7.361 10.013 -1.870 1.00 91.00 95 TYR A N 1
ATOM 768 C CA . TYR A 1 95 ? -6.727 8.935 -2.636 1.00 91.00 95 TYR A CA 1
ATOM 769 C C . TYR A 1 95 ? -7.609 8.397 -3.754 1.00 91.00 95 TYR A C 1
ATOM 771 O O . TYR A 1 95 ? -7.193 8.295 -4.907 1.00 91.00 95 TYR A O 1
ATOM 779 N N . ILE A 1 96 ? -8.849 8.061 -3.397 1.00 90.56 96 ILE A N 1
ATOM 780 C CA . ILE A 1 96 ? -9.821 7.460 -4.302 1.00 90.56 96 ILE A CA 1
ATOM 781 C C . ILE A 1 96 ? -10.106 8.412 -5.466 1.00 90.56 96 ILE A C 1
ATOM 783 O O . ILE A 1 96 ? -10.315 7.945 -6.583 1.00 90.56 96 ILE A O 1
ATOM 787 N N . ASN A 1 97 ? -10.095 9.722 -5.233 1.00 90.44 97 ASN A N 1
ATOM 788 C CA . ASN A 1 97 ? -10.410 10.712 -6.257 1.00 90.44 97 ASN A CA 1
ATOM 789 C C . ASN A 1 97 ? -9.188 11.217 -7.036 1.00 90.44 97 ASN A C 1
ATOM 791 O O . ASN A 1 97 ? -9.356 11.711 -8.146 1.00 90.44 97 ASN A O 1
ATOM 795 N N . THR A 1 98 ? -7.976 11.109 -6.485 1.00 88.75 98 THR A N 1
ATOM 796 C CA . THR A 1 98 ? -6.746 11.621 -7.115 1.00 88.75 98 THR A CA 1
ATOM 797 C C . THR A 1 98 ? -5.813 10.530 -7.630 1.00 88.75 98 THR A C 1
ATOM 799 O O . THR A 1 98 ? -4.708 10.851 -8.069 1.00 88.75 98 THR A O 1
ATOM 802 N N . ARG A 1 99 ? -6.204 9.250 -7.560 1.00 89.25 99 ARG A N 1
ATOM 803 C CA . ARG A 1 99 ? -5.424 8.158 -8.160 1.00 89.25 99 ARG A CA 1
ATOM 804 C C . ARG A 1 99 ? -5.200 8.429 -9.648 1.00 89.25 99 ARG A C 1
ATOM 806 O O . ARG A 1 99 ? -6.107 8.853 -10.357 1.00 89.25 99 ARG A O 1
ATOM 813 N N . VAL A 1 100 ? -3.975 8.188 -10.103 1.00 91.12 100 VAL A N 1
ATOM 814 C CA . VAL A 1 100 ? -3.576 8.460 -11.492 1.00 91.12 100 VAL A CA 1
ATOM 815 C C . VAL A 1 100 ? -3.974 7.317 -12.422 1.00 91.12 100 VAL A C 1
ATOM 817 O O . VAL A 1 100 ? -4.334 7.555 -13.571 1.00 91.12 100 VAL A O 1
ATOM 820 N N . PHE A 1 101 ? -3.938 6.087 -11.914 1.00 94.56 101 PHE A N 1
ATOM 821 C CA . PHE A 1 101 ? -4.280 4.883 -12.659 1.00 94.56 101 PHE A CA 1
ATOM 822 C C . PHE A 1 101 ? -5.684 4.424 -12.270 1.00 94.56 101 PHE A C 1
ATOM 824 O O . PHE A 1 101 ? -5.965 4.159 -11.098 1.00 94.56 101 PHE A O 1
ATOM 831 N N . ASP A 1 102 ? -6.584 4.338 -13.245 1.00 92.06 102 ASP A N 1
ATOM 832 C CA . ASP A 1 102 ? -7.982 3.980 -13.002 1.00 92.06 102 ASP A CA 1
ATOM 833 C C . ASP A 1 102 ? -8.147 2.532 -12.540 1.00 92.06 102 ASP A C 1
ATOM 835 O O . ASP A 1 102 ? -9.117 2.211 -11.840 1.00 92.06 102 ASP A O 1
ATOM 839 N N . GLU A 1 103 ? -7.212 1.664 -12.917 1.00 94.75 103 GLU A N 1
ATOM 840 C CA . GLU A 1 103 ? -7.151 0.272 -12.492 1.00 94.75 103 GLU A CA 1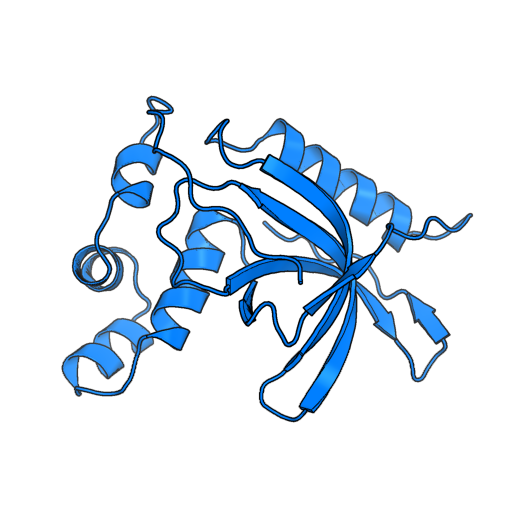
ATOM 841 C C . GLU A 1 103 ? -6.711 0.089 -11.034 1.00 94.75 103 GLU A C 1
ATOM 843 O O . GLU A 1 103 ? -6.939 -0.984 -10.478 1.00 94.75 103 GLU A O 1
ATOM 848 N N . ASP A 1 104 ? -6.143 1.118 -10.390 1.00 95.62 104 ASP A N 1
ATOM 849 C CA . ASP A 1 104 ? -5.773 1.077 -8.972 1.00 95.62 104 ASP A CA 1
ATOM 850 C C . ASP A 1 104 ? -7.038 1.200 -8.099 1.00 95.62 104 ASP A C 1
ATOM 852 O O . ASP A 1 104 ? -7.386 2.255 -7.552 1.00 95.62 104 ASP A O 1
ATOM 856 N N . LYS A 1 105 ? -7.792 0.102 -7.996 1.00 95.88 105 LYS A N 1
ATOM 857 C CA . LYS A 1 105 ? -9.002 0.023 -7.171 1.00 95.88 105 LYS A CA 1
ATOM 858 C C . LYS A 1 105 ? -8.612 -0.132 -5.711 1.00 95.88 105 LYS A C 1
ATOM 860 O O . LYS A 1 105 ? -7.815 -0.995 -5.365 1.00 95.88 105 LYS A O 1
ATOM 865 N N . CYS A 1 106 ? -9.225 0.653 -4.836 1.00 95.50 106 CYS A N 1
ATOM 866 C CA . CYS A 1 106 ? -8.987 0.607 -3.397 1.00 95.50 106 CYS A CA 1
ATOM 867 C C . CYS A 1 106 ? -10.296 0.653 -2.612 1.00 95.50 106 CYS A C 1
ATOM 869 O O . CYS A 1 106 ? -11.343 1.046 -3.129 1.00 95.50 106 CYS A O 1
ATOM 871 N N . GLN A 1 107 ? -10.220 0.261 -1.344 1.00 95.38 107 GLN A N 1
ATOM 872 C CA . GLN A 1 107 ? -11.309 0.419 -0.389 1.00 95.38 107 GLN A CA 1
ATOM 873 C C . GLN A 1 107 ? -10.774 0.819 0.984 1.00 95.38 107 GLN A C 1
ATOM 875 O O . GLN A 1 107 ? -9.635 0.502 1.336 1.00 95.38 107 GLN A O 1
ATOM 880 N N . VAL A 1 108 ? -11.628 1.468 1.773 1.00 97.00 108 VAL A N 1
ATOM 881 C CA . VAL A 1 108 ? -11.368 1.695 3.195 1.00 97.00 108 VAL A CA 1
ATOM 882 C C . VAL A 1 108 ? -11.712 0.423 3.960 1.00 97.00 108 VAL A C 1
ATOM 884 O O . VAL A 1 108 ? -12.800 -0.134 3.795 1.00 97.00 108 VAL A O 1
ATOM 887 N N . ALA A 1 109 ? -10.792 -0.042 4.795 1.00 97.31 109 ALA A N 1
ATOM 888 C CA . ALA A 1 109 ? -10.939 -1.275 5.552 1.00 97.31 109 ALA A CA 1
ATOM 889 C C . ALA A 1 109 ? -10.362 -1.135 6.960 1.00 97.31 109 ALA A C 1
ATOM 891 O O . ALA A 1 109 ? -9.530 -0.266 7.218 1.00 97.31 109 ALA A O 1
ATOM 892 N N . TYR A 1 110 ? -10.791 -2.021 7.855 1.00 97.44 110 TYR A N 1
ATOM 893 C CA . TYR A 1 110 ? -10.054 -2.276 9.086 1.00 97.44 110 TYR A CA 1
ATOM 894 C C . TYR A 1 110 ? -9.014 -3.351 8.788 1.00 97.44 110 TYR A C 1
ATOM 896 O O . TYR A 1 110 ? -9.357 -4.409 8.256 1.00 97.44 110 TYR A O 1
ATOM 904 N N . ILE A 1 111 ? -7.751 -3.066 9.066 1.00 97.62 111 ILE A N 1
ATOM 905 C CA . ILE A 1 111 ? -6.619 -3.901 8.681 1.00 97.62 111 ILE A CA 1
ATOM 906 C C . ILE A 1 111 ? -5.918 -4.356 9.951 1.00 97.62 111 ILE A C 1
ATOM 908 O O . ILE A 1 111 ? -5.590 -3.534 10.799 1.00 97.62 111 ILE A O 1
ATOM 912 N N . THR A 1 112 ? -5.649 -5.653 10.046 1.00 97.06 112 THR A N 1
ATOM 913 C CA . THR A 1 112 ? -4.751 -6.233 11.048 1.00 97.06 112 THR A CA 1
ATOM 914 C C . THR A 1 112 ? -3.573 -6.851 10.312 1.00 97.06 112 THR A C 1
ATOM 916 O O . THR A 1 112 ? -3.774 -7.664 9.409 1.00 97.06 112 THR A O 1
ATOM 919 N N . TYR A 1 113 ? -2.357 -6.465 10.682 1.00 95.25 113 TYR A N 1
ATOM 920 C CA . TYR A 1 113 ? -1.112 -6.891 10.054 1.00 95.25 113 TYR A CA 1
ATOM 921 C C . TYR A 1 113 ? -0.125 -7.396 11.105 1.00 95.25 113 TYR A C 1
ATOM 923 O O . TYR A 1 113 ? 0.159 -6.699 12.074 1.00 95.25 113 TYR A O 1
ATOM 931 N N . GLU A 1 114 ? 0.421 -8.589 10.887 1.00 94.94 114 GLU A N 1
ATOM 932 C CA . GLU A 1 114 ? 1.525 -9.135 11.680 1.00 94.94 114 GLU A CA 1
ATOM 933 C C . GLU A 1 114 ? 2.863 -8.866 10.975 1.00 94.94 114 GLU A C 1
ATOM 935 O O . GLU A 1 114 ? 3.087 -9.323 9.845 1.00 94.94 114 GLU A O 1
ATOM 940 N N . ASN A 1 115 ? 3.756 -8.115 11.628 1.00 87.19 115 ASN A N 1
ATOM 941 C CA . ASN A 1 115 ? 5.060 -7.757 11.066 1.00 87.19 115 ASN A CA 1
ATOM 942 C C . ASN A 1 115 ? 6.052 -8.940 11.059 1.00 87.19 115 ASN A C 1
ATOM 944 O O . ASN A 1 115 ? 5.694 -10.097 11.294 1.00 87.19 115 ASN A O 1
ATOM 948 N N . ALA A 1 116 ? 7.306 -8.690 10.674 1.00 83.06 116 ALA A N 1
ATOM 949 C CA . ALA A 1 116 ? 8.318 -9.745 10.600 1.00 83.06 116 ALA A CA 1
ATOM 950 C C . ALA A 1 116 ? 8.698 -10.274 11.993 1.00 83.06 116 ALA A C 1
ATOM 952 O O . ALA A 1 116 ? 9.050 -11.445 12.128 1.00 83.06 116 ALA A O 1
ATOM 953 N N . GLU A 1 117 ? 8.572 -9.416 12.999 1.00 87.94 117 GLU A N 1
ATOM 954 C CA . GLU A 1 117 ? 8.895 -9.622 14.404 1.00 87.94 117 GLU A CA 1
ATOM 955 C C . GLU A 1 117 ? 7.748 -10.282 15.195 1.00 87.94 117 GLU A C 1
ATOM 957 O O . GLU A 1 117 ? 7.938 -10.652 16.352 1.00 87.94 117 GLU A O 1
ATOM 962 N N . GLY A 1 118 ? 6.579 -10.477 14.573 1.00 88.69 118 GLY A N 1
ATOM 963 C CA . GLY A 1 118 ? 5.387 -11.065 15.197 1.00 88.69 118 GLY A CA 1
ATOM 964 C C . GLY A 1 118 ? 4.517 -10.061 15.960 1.00 88.69 118 GLY A C 1
ATOM 965 O O . GLY A 1 118 ? 3.563 -10.451 16.633 1.00 88.69 118 GLY A O 1
ATOM 966 N N . GLU A 1 119 ? 4.818 -8.767 15.872 1.00 91.19 119 GLU A N 1
ATOM 967 C CA . GLU A 1 119 ? 3.983 -7.717 16.445 1.00 91.19 119 GLU A CA 1
ATOM 968 C C . GLU A 1 119 ? 2.780 -7.449 15.542 1.00 91.19 119 GLU A C 1
ATOM 970 O O . GLU A 1 119 ? 2.877 -7.407 14.311 1.00 91.19 119 GLU A O 1
ATOM 975 N N . ILE A 1 120 ? 1.632 -7.236 16.180 1.00 94.06 120 ILE A N 1
ATOM 976 C CA . ILE A 1 120 ? 0.382 -6.947 15.490 1.00 94.06 120 ILE A CA 1
ATOM 977 C C . ILE A 1 120 ? 0.166 -5.439 15.476 1.00 94.06 120 ILE A C 1
ATOM 979 O O . ILE A 1 120 ? 0.048 -4.815 16.529 1.00 94.06 120 ILE A O 1
ATOM 983 N N . VAL A 1 121 ? 0.047 -4.886 14.274 1.00 94.50 121 VAL A N 1
ATOM 984 C CA . VAL A 1 121 ? -0.379 -3.509 14.028 1.00 94.50 121 VAL A CA 1
ATOM 985 C C . VAL A 1 121 ? -1.768 -3.556 13.414 1.00 94.50 121 VAL A C 1
ATOM 987 O O . VAL A 1 121 ? -2.015 -4.321 12.478 1.00 94.50 121 VAL A O 1
ATOM 990 N N . GLU A 1 122 ? -2.693 -2.750 13.921 1.00 96.44 122 GLU A N 1
ATOM 991 C CA . GLU A 1 122 ? -4.047 -2.710 13.384 1.00 96.44 122 GLU A CA 1
ATOM 992 C C . GLU A 1 122 ? -4.655 -1.314 13.385 1.00 96.44 122 GLU A C 1
ATOM 994 O O . GLU A 1 122 ? -4.181 -0.411 14.068 1.00 96.44 122 GLU A O 1
ATOM 999 N N . GLY A 1 123 ? -5.707 -1.132 12.594 1.00 96.06 123 GLY A N 1
ATOM 1000 C CA . GLY A 1 123 ? -6.425 0.128 12.520 1.00 96.06 123 GLY A CA 1
ATOM 1001 C C . GLY A 1 123 ? -7.227 0.277 11.238 1.00 96.06 123 GLY A C 1
ATOM 1002 O O . GLY A 1 123 ? -7.291 -0.622 10.399 1.00 96.06 123 GLY A O 1
ATOM 1003 N N . ASN A 1 124 ? -7.843 1.442 11.072 1.00 97.12 124 ASN A N 1
ATOM 1004 C CA . ASN A 1 124 ? -8.503 1.774 9.819 1.00 97.12 124 ASN A CA 1
ATOM 1005 C C . ASN A 1 124 ? -7.486 2.266 8.789 1.00 97.12 124 ASN A C 1
ATOM 1007 O O . ASN A 1 124 ? -6.531 2.980 9.106 1.00 97.12 124 ASN A O 1
ATOM 1011 N N . GLY A 1 125 ? -7.728 1.944 7.527 1.00 96.75 125 GLY A N 1
ATOM 1012 C CA . GLY A 1 125 ? -6.813 2.306 6.466 1.00 96.75 125 GLY A CA 1
ATOM 1013 C C . GLY A 1 125 ? -7.356 2.049 5.074 1.00 96.75 125 GLY A C 1
ATOM 1014 O O . GLY A 1 125 ? -8.558 1.869 4.879 1.00 96.75 125 GLY A O 1
ATOM 1015 N N . ILE A 1 126 ? -6.447 2.045 4.108 1.00 96.94 126 ILE A N 1
ATOM 1016 C CA . ILE A 1 126 ? -6.737 1.842 2.690 1.00 96.94 126 ILE A CA 1
ATOM 1017 C C . ILE A 1 126 ? -6.069 0.544 2.259 1.00 96.94 126 ILE A C 1
ATOM 1019 O O . ILE A 1 126 ? -4.905 0.309 2.573 1.00 96.94 126 ILE A O 1
ATOM 1023 N N . VAL A 1 127 ? -6.787 -0.287 1.513 1.00 96.88 127 VAL A N 1
ATOM 1024 C CA . VAL A 1 127 ? -6.231 -1.484 0.879 1.00 96.88 127 VAL A CA 1
ATOM 1025 C C . VAL A 1 127 ? -6.454 -1.425 -0.628 1.00 96.88 127 VAL A C 1
ATOM 1027 O O . VAL A 1 127 ? -7.538 -1.042 -1.079 1.00 96.88 127 VAL A O 1
ATOM 1030 N N . LEU A 1 128 ? -5.435 -1.791 -1.407 1.00 96.94 128 LEU A N 1
ATOM 1031 C CA . LEU A 1 128 ? -5.561 -1.948 -2.854 1.00 96.94 128 LEU A CA 1
ATOM 1032 C C . LEU A 1 128 ? -6.197 -3.303 -3.172 1.00 96.94 128 LEU A C 1
ATOM 1034 O O . LEU A 1 128 ? -5.706 -4.359 -2.772 1.00 96.94 128 LEU A O 1
ATOM 1038 N N . LEU A 1 129 ? -7.299 -3.248 -3.910 1.00 96.81 129 LEU A N 1
ATOM 1039 C CA . LEU A 1 129 ? -8.021 -4.390 -4.458 1.00 96.81 129 LEU A CA 1
ATOM 1040 C C . LEU A 1 129 ? -7.375 -4.855 -5.763 1.00 96.81 129 LEU A C 1
ATOM 1042 O O . LEU A 1 129 ? -7.138 -6.046 -5.948 1.00 96.81 129 LEU A O 1
ATOM 1046 N N . GLU A 1 130 ? -7.088 -3.907 -6.654 1.00 97.38 130 GLU A N 1
ATOM 1047 C CA . GLU A 1 130 ? -6.511 -4.151 -7.973 1.00 97.38 130 GLU A CA 1
ATOM 1048 C C . GLU A 1 130 ? -5.410 -3.123 -8.244 1.00 97.38 130 GLU A C 1
ATOM 1050 O O . GLU A 1 130 ? -5.483 -2.000 -7.746 1.00 97.38 130 GLU A O 1
ATOM 1055 N N . THR A 1 131 ? -4.384 -3.509 -9.000 1.00 96.81 131 THR A N 1
ATOM 1056 C CA . THR A 1 131 ? -3.353 -2.584 -9.490 1.00 96.81 131 THR A CA 1
ATOM 1057 C C . THR A 1 131 ? -2.632 -3.152 -10.706 1.00 96.81 131 THR A C 1
ATOM 1059 O O . THR A 1 131 ? -2.510 -4.368 -10.854 1.00 96.81 131 THR A O 1
ATOM 1062 N N . SER A 1 132 ? -2.114 -2.288 -11.576 1.00 95.50 132 SER A N 1
ATOM 1063 C CA . SER A 1 132 ? -1.195 -2.691 -12.650 1.00 95.50 132 SER A CA 1
ATOM 1064 C C . SER A 1 132 ? 0.261 -2.834 -12.203 1.00 95.50 132 SER A C 1
ATOM 1066 O O . SER A 1 132 ? 1.099 -3.335 -12.962 1.00 95.50 132 SER A O 1
ATOM 1068 N N . PHE A 1 133 ? 0.583 -2.419 -10.972 1.00 94.75 133 PHE A N 1
ATOM 1069 C CA . PHE A 1 133 ? 1.910 -2.611 -10.400 1.00 94.75 133 PHE A CA 1
ATOM 1070 C C . PHE A 1 133 ? 2.229 -4.107 -10.253 1.00 94.75 133 PHE A C 1
ATOM 1072 O O . PHE A 1 133 ? 1.432 -4.885 -9.727 1.00 94.75 133 PHE A O 1
ATOM 1079 N N . GLN A 1 134 ? 3.410 -4.518 -10.720 1.00 91.94 134 GLN A N 1
ATOM 1080 C CA . GLN A 1 134 ? 3.824 -5.922 -10.735 1.00 91.94 134 GLN A CA 1
ATOM 1081 C C . GLN A 1 134 ? 4.222 -6.392 -9.330 1.00 91.94 134 GLN A C 1
ATOM 1083 O O . GLN A 1 134 ? 5.388 -6.339 -8.933 1.00 91.94 134 GLN A O 1
ATOM 1088 N N . LEU A 1 135 ? 3.230 -6.851 -8.570 1.00 92.69 135 LEU A N 1
ATOM 1089 C CA . LEU A 1 135 ? 3.422 -7.434 -7.247 1.00 92.69 135 LEU A CA 1
ATOM 1090 C C . LEU A 1 135 ? 3.856 -8.902 -7.343 1.00 92.69 135 LEU A C 1
ATOM 1092 O O . LEU A 1 135 ? 3.330 -9.647 -8.174 1.00 92.69 135 LEU A O 1
ATOM 1096 N N . PRO A 1 136 ? 4.757 -9.366 -6.457 1.00 92.19 136 PRO A N 1
ATOM 1097 C CA . PRO A 1 136 ? 4.949 -10.794 -6.257 1.00 92.19 136 PRO A CA 1
ATOM 1098 C C . PRO A 1 136 ? 3.633 -11.472 -5.831 1.00 92.19 136 PRO A C 1
ATOM 1100 O O . PRO A 1 136 ? 2.859 -10.859 -5.090 1.00 92.19 136 PRO A O 1
ATOM 1103 N N . PRO A 1 137 ? 3.393 -12.738 -6.221 1.00 91.81 137 PRO A N 1
ATOM 1104 C CA . PRO A 1 137 ? 2.198 -13.473 -5.813 1.00 91.81 137 PRO A CA 1
ATOM 1105 C C . PRO A 1 137 ? 2.038 -13.566 -4.290 1.00 91.81 137 PRO A C 1
ATOM 1107 O O . PRO A 1 137 ? 3.022 -13.662 -3.549 1.00 91.81 137 PRO A O 1
ATOM 1110 N N . GLY A 1 138 ? 0.791 -13.584 -3.822 1.00 93.94 138 GLY A N 1
ATOM 1111 C CA . GLY A 1 138 ? 0.443 -13.706 -2.407 1.00 93.94 138 GLY A CA 1
ATOM 1112 C C . GLY A 1 138 ? 0.701 -12.437 -1.593 1.00 93.94 138 GLY A C 1
ATOM 1113 O O . GLY A 1 138 ? 0.855 -12.518 -0.370 1.00 93.94 138 GLY A O 1
ATOM 1114 N N . ARG A 1 139 ? 0.788 -11.272 -2.245 1.00 95.38 139 ARG A N 1
ATOM 1115 C CA . ARG A 1 139 ? 1.032 -9.979 -1.594 1.00 95.38 139 ARG A CA 1
ATOM 1116 C C . ARG A 1 139 ? -0.222 -9.110 -1.551 1.00 95.38 139 ARG A C 1
ATOM 1118 O O . ARG A 1 139 ? -1.099 -9.171 -2.406 1.00 95.38 139 ARG A O 1
ATOM 1125 N N . CYS A 1 140 ? -0.285 -8.271 -0.531 1.00 95.88 140 CYS A N 1
ATOM 1126 C CA . CYS A 1 140 ? -1.319 -7.262 -0.357 1.00 95.88 140 CYS A CA 1
ATOM 1127 C C . CYS A 1 140 ? -0.649 -5.908 -0.128 1.00 95.88 140 CYS A C 1
ATOM 1129 O O . CYS A 1 140 ? 0.335 -5.826 0.617 1.00 95.88 140 CYS A O 1
ATOM 1131 N N . VAL A 1 141 ? -1.176 -4.870 -0.776 1.00 96.81 141 VAL A N 1
ATOM 1132 C CA . VAL A 1 141 ? -0.740 -3.484 -0.597 1.00 96.81 141 VAL A CA 1
ATOM 1133 C C . VAL A 1 141 ? -1.786 -2.723 0.202 1.00 96.81 141 VAL A C 1
ATOM 1135 O O . VAL A 1 141 ? -2.969 -2.709 -0.142 1.00 96.81 141 VAL A O 1
ATOM 1138 N N . PHE A 1 142 ? -1.346 -2.090 1.281 1.00 96.75 142 PHE A N 1
ATOM 1139 C CA . PHE A 1 142 ? -2.231 -1.436 2.235 1.00 96.75 142 PHE A CA 1
ATOM 1140 C C . PHE A 1 142 ? -1.511 -0.319 2.989 1.00 96.75 142 PHE A C 1
ATOM 1142 O O . PHE A 1 142 ? -0.289 -0.329 3.099 1.00 96.75 142 PHE A O 1
ATOM 1149 N N . ALA A 1 143 ? -2.269 0.613 3.551 1.00 96.62 143 ALA A N 1
ATOM 1150 C CA . ALA A 1 143 ? -1.793 1.630 4.480 1.00 96.62 143 ALA A CA 1
ATOM 1151 C C . ALA A 1 143 ? -2.717 1.646 5.697 1.00 96.62 143 ALA A C 1
ATOM 1153 O O . ALA A 1 143 ? -3.931 1.747 5.528 1.00 96.62 143 ALA A O 1
ATOM 1154 N N . ILE A 1 144 ? -2.164 1.567 6.909 1.00 95.94 144 ILE A N 1
ATOM 1155 C CA . ILE A 1 144 ? -2.913 1.836 8.144 1.00 95.94 144 ILE A CA 1
ATOM 1156 C C . ILE A 1 144 ? -2.811 3.339 8.384 1.00 95.94 144 ILE A C 1
ATOM 1158 O O . ILE A 1 144 ? -1.741 3.849 8.690 1.00 95.94 144 ILE A O 1
ATOM 1162 N N . VAL A 1 145 ? -3.919 4.045 8.177 1.00 95.88 145 VAL A N 1
ATOM 1163 C CA . VAL A 1 145 ? -3.976 5.512 8.248 1.00 95.88 145 VAL A CA 1
ATOM 1164 C C . VAL A 1 145 ? -4.309 5.964 9.661 1.00 95.88 145 VAL A C 1
ATOM 1166 O O . VAL A 1 145 ? -3.778 6.959 10.129 1.00 95.88 145 VAL A O 1
ATOM 1169 N N . GLN A 1 146 ? -5.173 5.229 10.352 1.00 95.44 146 GLN A N 1
ATOM 1170 C CA . GLN A 1 146 ? -5.569 5.497 11.725 1.00 95.44 146 GLN A CA 1
ATOM 1171 C C . GLN A 1 146 ? -5.338 4.229 12.540 1.00 95.44 146 GLN A C 1
ATOM 1173 O O . GLN A 1 146 ? -6.185 3.331 12.570 1.00 95.44 146 GLN A O 1
ATOM 1178 N N . GLU A 1 147 ? -4.170 4.155 13.166 1.00 94.81 147 GLU A N 1
ATOM 1179 C CA . GLU A 1 147 ? -3.774 3.028 14.006 1.00 94.81 147 GLU A CA 1
ATOM 1180 C C . GLU A 1 147 ? -4.631 2.960 15.277 1.00 94.81 147 GLU A C 1
ATOM 1182 O O . GLU A 1 147 ? -4.996 3.983 15.861 1.00 94.81 147 GLU A O 1
ATOM 1187 N N . TYR A 1 148 ? -4.954 1.745 15.700 1.00 94.12 148 TYR A N 1
ATOM 1188 C CA . TYR A 1 148 ? -5.582 1.459 16.979 1.00 94.12 148 TYR A CA 1
ATOM 1189 C C . TYR A 1 148 ? -4.522 0.969 17.968 1.00 94.12 148 TYR A C 1
ATOM 1191 O O . TYR A 1 148 ? -3.801 0.002 17.712 1.00 94.12 148 TYR A O 1
ATOM 1199 N N . ASP A 1 149 ? -4.419 1.661 19.097 1.00 91.69 149 ASP A N 1
ATOM 1200 C CA . ASP A 1 149 ? -3.508 1.331 20.179 1.00 91.69 149 ASP A CA 1
ATOM 1201 C C . ASP A 1 149 ? -4.182 0.374 21.163 1.00 91.69 149 ASP A C 1
ATOM 1203 O O . ASP A 1 149 ? -5.034 0.758 21.964 1.00 91.69 149 ASP A O 1
ATOM 1207 N N . ARG A 1 150 ? -3.759 -0.891 21.133 1.00 88.56 150 ARG A N 1
ATOM 1208 C CA . ARG A 1 150 ? -4.269 -1.931 22.038 1.00 88.56 150 ARG A CA 1
ATOM 1209 C C . ARG A 1 150 ? -3.979 -1.664 23.510 1.00 88.56 150 ARG A C 1
ATOM 1211 O O . ARG A 1 150 ? -4.649 -2.235 24.365 1.00 88.56 150 ARG A O 1
ATOM 1218 N N . SER A 1 151 ? -2.931 -0.900 23.815 1.00 90.19 151 SER A N 1
ATOM 1219 C CA . SER A 1 151 ? -2.499 -0.683 25.195 1.00 90.19 151 SER A CA 1
ATOM 1220 C C . SER A 1 151 ? -3.350 0.364 25.900 1.00 90.19 151 SER A C 1
ATOM 1222 O O . SER A 1 151 ? -3.625 0.227 27.092 1.00 90.19 151 SER A O 1
ATOM 1224 N N . THR A 1 152 ? -3.790 1.379 25.158 1.00 89.88 152 THR A N 1
ATOM 1225 C CA . THR A 1 152 ? -4.630 2.462 25.672 1.00 89.88 152 THR A CA 1
ATOM 1226 C C . THR A 1 152 ? -6.101 2.307 25.304 1.00 89.88 152 THR A C 1
ATOM 1228 O O . THR A 1 152 ? -6.919 3.014 25.878 1.00 89.88 152 THR A O 1
ATOM 1231 N N . ASP A 1 153 ? -6.440 1.373 24.407 1.00 87.31 153 ASP A N 1
ATOM 1232 C CA . ASP A 1 153 ? -7.784 1.213 23.833 1.00 87.31 153 ASP A CA 1
ATOM 1233 C C . ASP A 1 153 ? -8.251 2.481 23.091 1.00 87.31 153 ASP A C 1
ATOM 1235 O O . ASP A 1 153 ? -9.417 2.869 23.116 1.00 87.31 153 ASP A O 1
ATOM 1239 N N . GLU A 1 154 ? -7.314 3.161 22.423 1.00 87.25 154 GLU A N 1
ATOM 1240 C CA . GLU A 1 154 ? -7.567 4.427 21.732 1.00 87.25 154 GLU A CA 1
ATOM 1241 C C . GLU A 1 154 ? -7.132 4.376 20.268 1.00 87.25 154 GLU A C 1
ATOM 1243 O O . GLU A 1 154 ? -6.188 3.689 19.878 1.00 87.25 154 GLU A O 1
ATOM 1248 N N . ARG A 1 155 ? -7.797 5.173 19.428 1.00 86.94 155 ARG A N 1
ATOM 1249 C CA . ARG A 1 155 ? -7.346 5.409 18.054 1.00 86.94 155 ARG A CA 1
ATOM 1250 C C . ARG A 1 155 ? -6.352 6.558 18.023 1.00 86.94 155 ARG A C 1
ATOM 1252 O O . ARG A 1 155 ? -6.661 7.659 18.480 1.00 86.94 155 ARG A O 1
ATOM 1259 N N . LYS A 1 156 ? -5.194 6.324 17.414 1.00 90.31 156 LYS A N 1
ATOM 1260 C CA . LYS A 1 156 ? -4.188 7.357 17.164 1.00 90.31 156 LYS A CA 1
ATOM 1261 C C . LYS A 1 156 ? -4.687 8.351 16.114 1.00 90.31 156 LYS A C 1
ATOM 1263 O O . LYS A 1 156 ? -5.640 8.091 15.373 1.00 90.31 156 LYS A O 1
ATOM 1268 N N . SER A 1 157 ? -4.026 9.505 16.056 1.00 88.75 157 SER A N 1
ATOM 1269 C CA . SER A 1 157 ? -4.242 10.487 14.992 1.00 88.75 157 SER A CA 1
ATOM 1270 C C . SER A 1 157 ? -4.030 9.858 13.620 1.00 88.75 157 SER A C 1
ATOM 1272 O O . SER A 1 157 ? -3.195 8.961 13.469 1.00 88.75 157 SER A O 1
ATOM 1274 N N . ALA A 1 158 ? -4.771 10.340 12.623 1.00 89.94 158 ALA A N 1
ATOM 1275 C CA . ALA A 1 158 ? -4.569 9.860 11.272 1.00 89.94 158 ALA A CA 1
ATOM 1276 C C . ALA A 1 158 ? -3.223 10.362 10.732 1.00 89.94 158 ALA A C 1
ATOM 1278 O O . ALA A 1 158 ? -2.825 11.506 10.963 1.00 89.94 158 ALA A O 1
ATOM 1279 N N . VAL A 1 159 ? -2.523 9.507 9.997 1.00 91.38 159 VAL A N 1
ATOM 1280 C CA . VAL A 1 159 ? -1.320 9.877 9.251 1.00 91.38 159 VAL A CA 1
ATOM 1281 C C . VAL A 1 159 ? -1.685 10.119 7.795 1.00 91.38 159 VAL A C 1
ATOM 1283 O O . VAL A 1 159 ? -2.473 9.379 7.215 1.00 91.38 159 VAL A O 1
ATOM 1286 N N . ASN A 1 160 ? -1.112 11.153 7.181 1.00 88.69 160 ASN A N 1
ATOM 1287 C CA . ASN A 1 160 ? -1.296 11.365 5.751 1.00 88.69 160 ASN A CA 1
ATOM 1288 C C . ASN A 1 160 ? -0.510 10.295 4.976 1.00 88.69 160 ASN A C 1
ATOM 1290 O O . ASN A 1 160 ? 0.718 10.300 5.061 1.00 88.69 160 ASN A O 1
ATOM 1294 N N . PRO A 1 161 ? -1.167 9.423 4.192 1.00 79.31 161 PRO A N 1
ATOM 1295 C CA . PRO A 1 161 ? -0.458 8.362 3.494 1.00 79.31 161 PRO A CA 1
ATOM 1296 C C . PRO A 1 161 ? 0.316 8.830 2.250 1.00 79.31 161 PRO A C 1
ATOM 1298 O O . PRO A 1 161 ? 1.065 8.020 1.707 1.00 79.31 161 PRO A O 1
ATOM 1301 N N . PHE A 1 162 ? 0.173 10.096 1.822 1.00 80.75 162 PHE A N 1
ATOM 1302 C CA . PHE A 1 162 ? 0.797 10.688 0.619 1.00 80.75 162 PHE A CA 1
ATOM 1303 C C . PHE A 1 162 ? 1.955 11.631 0.944 1.00 80.75 162 PHE A C 1
ATOM 1305 O O . PHE A 1 162 ? 1.730 12.577 1.738 1.00 80.75 162 PHE A O 1
#